Protein AF-A0A431I325-F1 (afdb_monomer)

Foldseek 3Di:
DDDDDEFEEEEEQCQQPVPCLVVLPADAQSYEYEYEYQDPNSNVNVVVSNVVPVPPPPRHDYVYYHYHNDDPVDDPDDPPPGPYYHYDCVVVVVVVVVVVVVVCVVVVPDPDPDD

Solvent-accessible surface area (backbone atoms only — not comparable to full-atom values): 6856 Å² total; per-residue (Å²): 134,85,83,80,76,74,42,33,38,39,29,44,47,19,14,83,58,30,55,55,67,76,69,58,51,72,38,54,60,65,21,35,37,33,38,24,18,73,46,66,72,26,43,53,50,31,51,51,55,40,65,72,48,77,80,45,90,93,65,58,52,50,64,40,80,43,83,41,82,40,53,86,91,64,60,97,62,65,87,84,72,50,78,42,79,44,72,68,64,43,87,49,41,65,59,58,50,57,59,45,51,58,54,37,65,74,66,71,60,80,75,84,79,78,129

pLDDT: mean 74.41, std 18.59, range [35.28, 95.06]

Nearest PDB structures (foldseek):
  3dh0-assembly1_A  TM=8.022E-01  e=5.315E-03  Aquifex aeolicus
  5x7f-assembly1_A-2  TM=6.964E-01  e=1.928E-02  Mycobacterium tuberculosis H37Rv
  3g5t-assembly1_A  TM=6.477E-01  e=2.660E-02  Saccharomyces cerevisiae
  7xqn-assembly1_B  TM=6.389E-01  e=1.097E-01  Escherichia coli
  3svt-assembly1_B  TM=5.677E-01  e=7.952E-02  Mycobacterium ulcerans Agy99

Radius of gyration: 16.76 Å; Cα contacts (8 Å, |Δi|>4): 171; chains: 1; bounding box: 48×35×40 Å

Sequence (115 aa):
MMVVSMKTILEIGGGLTPYFILYGIPLAPETDYICLDVFERNLDIAKREYEAVKNTPGVMYPRRVTWMLHDAIDVPLPDASVDEVVLSNTLSAPIHWNWNKDVYIASGLQTTIKS

Secondary structure (DSSP, 8-state):
-------EEEEETTTTS-HHHHS-----TT-EEEEEES-HHHHHHHHHHHHHHTT-TT----SEEEEEE--TTS--S-TT--SEEEESSTTTHHHHHHHHHHHHHHTT-------

Mean predicted aligned error: 10.32 Å

Structure (mmCIF, N/CA/C/O backbone):
data_AF-A0A431I325-F1
#
_entry.id   AF-A0A431I325-F1
#
loop_
_atom_site.group_PDB
_atom_site.id
_atom_site.type_symbol
_atom_site.label_atom_id
_atom_site.label_alt_id
_atom_site.label_comp_id
_atom_site.label_asym_id
_atom_site.label_entity_id
_atom_site.label_seq_id
_atom_site.pdbx_PDB_ins_code
_atom_site.Cartn_x
_atom_site.Cartn_y
_atom_site.Cartn_z
_atom_site.occupancy
_atom_site.B_iso_or_equiv
_atom_site.auth_seq_id
_atom_site.auth_comp_id
_atom_site.auth_asym_id
_atom_site.auth_atom_id
_atom_site.pdbx_PDB_model_num
ATOM 1 N N . MET A 1 1 ? -26.911 -6.191 18.281 1.00 42.50 1 MET A N 1
ATOM 2 C CA . MET A 1 1 ? -25.447 -6.215 18.071 1.00 42.50 1 MET A CA 1
ATOM 3 C C . MET A 1 1 ? -25.187 -5.761 16.648 1.00 42.50 1 MET A C 1
ATOM 5 O O . MET A 1 1 ? -25.786 -6.340 15.752 1.00 42.50 1 MET A O 1
ATOM 9 N N . MET A 1 2 ? -24.383 -4.717 16.435 1.00 47.06 2 MET A N 1
ATOM 10 C CA . MET A 1 2 ? -23.913 -4.374 15.088 1.00 47.06 2 MET A CA 1
ATOM 11 C C . MET A 1 2 ? -22.773 -5.331 14.742 1.00 47.06 2 MET A C 1
ATOM 13 O O . MET A 1 2 ? -21.812 -5.432 15.502 1.00 47.06 2 MET A O 1
ATOM 17 N N . VAL A 1 3 ? -22.915 -6.077 13.649 1.00 53.03 3 VAL A N 1
ATOM 18 C CA . VAL A 1 3 ? -21.824 -6.886 13.104 1.00 53.03 3 VAL A CA 1
ATOM 19 C C . VAL A 1 3 ? -20.881 -5.911 12.417 1.00 53.03 3 VAL A C 1
ATOM 21 O O . VAL A 1 3 ? -21.229 -5.327 11.395 1.00 53.03 3 VAL A O 1
ATOM 24 N N . VAL A 1 4 ? -19.725 -5.678 13.025 1.00 58.09 4 VAL A N 1
ATOM 25 C CA . VAL A 1 4 ? -18.676 -4.863 12.422 1.00 58.09 4 VAL A CA 1
ATOM 26 C C . VAL A 1 4 ? -17.957 -5.763 11.418 1.00 58.09 4 VAL A C 1
ATOM 28 O O . VAL A 1 4 ? -17.303 -6.728 11.814 1.00 58.09 4 VAL A O 1
ATOM 31 N N . SER A 1 5 ? -18.174 -5.530 10.122 1.00 66.44 5 SER A N 1
ATOM 32 C CA . SER A 1 5 ? -17.538 -6.326 9.070 1.00 66.44 5 SER A CA 1
ATOM 33 C C . SER A 1 5 ? -16.062 -5.968 8.999 1.00 66.44 5 SER A C 1
ATOM 35 O O . SER A 1 5 ? -15.725 -4.805 8.784 1.00 66.44 5 SER A O 1
ATOM 37 N N . MET A 1 6 ? -15.190 -6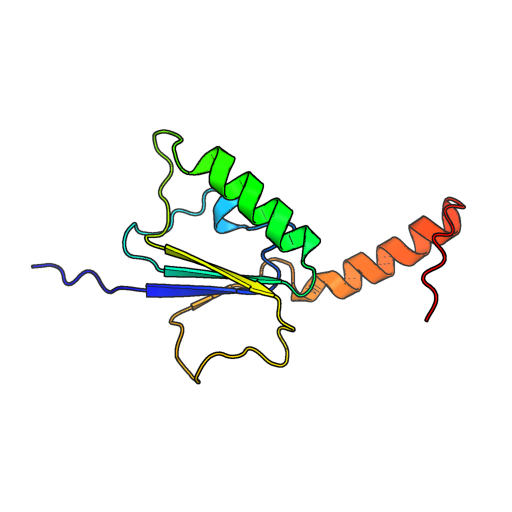.964 9.140 1.00 82.00 6 MET A N 1
ATOM 38 C CA . MET A 1 6 ? -13.785 -6.798 8.777 1.00 82.00 6 MET A CA 1
ATOM 39 C C . MET A 1 6 ? -13.714 -6.486 7.284 1.00 82.00 6 MET A C 1
ATOM 41 O O . MET A 1 6 ? -14.359 -7.171 6.491 1.00 82.00 6 MET A O 1
ATOM 45 N N . LYS A 1 7 ? -12.968 -5.439 6.930 1.00 89.00 7 LYS A N 1
ATOM 46 C CA . LYS A 1 7 ? -12.709 -5.047 5.544 1.00 89.00 7 LYS A CA 1
ATOM 47 C C . LYS A 1 7 ? -11.226 -5.166 5.242 1.00 89.00 7 LYS A C 1
ATOM 49 O O . LYS A 1 7 ? -10.407 -4.781 6.074 1.00 89.00 7 LYS A O 1
ATOM 54 N N . THR A 1 8 ? -10.894 -5.639 4.052 1.00 92.38 8 THR A N 1
ATOM 55 C CA . THR A 1 8 ? -9.537 -5.645 3.508 1.00 92.38 8 THR A CA 1
ATOM 56 C C . THR A 1 8 ? -9.459 -4.681 2.333 1.00 92.38 8 THR A C 1
ATOM 58 O O . THR A 1 8 ? -10.187 -4.830 1.353 1.00 92.38 8 THR A O 1
ATOM 61 N N . ILE A 1 9 ? -8.564 -3.702 2.426 1.00 91.56 9 ILE A N 1
ATOM 62 C CA . ILE A 1 9 ? -8.338 -2.681 1.401 1.00 91.56 9 ILE A CA 1
ATOM 63 C C . ILE A 1 9 ? -6.961 -2.895 0.777 1.00 91.56 9 ILE A C 1
ATOM 65 O O . ILE A 1 9 ? -5.965 -2.985 1.494 1.00 91.56 9 ILE A O 1
ATOM 69 N N . LEU A 1 10 ? -6.901 -2.923 -0.552 1.00 92.50 10 LEU A N 1
ATOM 70 C CA . LEU A 1 10 ? -5.662 -2.913 -1.327 1.00 92.50 10 LEU A CA 1
ATOM 71 C C . LEU A 1 10 ? -5.449 -1.537 -1.963 1.00 92.50 10 LEU A C 1
ATOM 73 O O . LEU A 1 10 ? -6.227 -1.126 -2.818 1.00 92.50 10 LEU A O 1
ATOM 77 N N . GLU A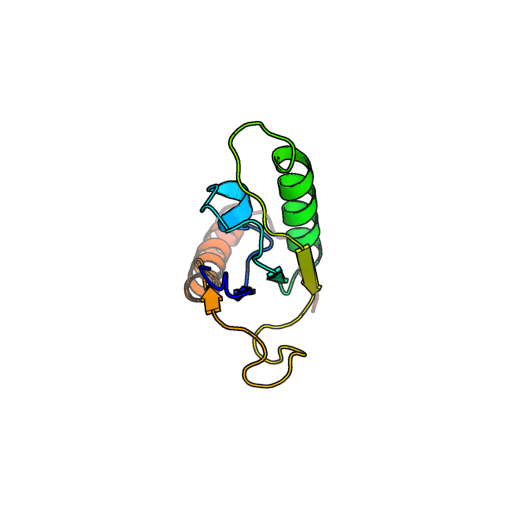 1 11 ? -4.374 -0.844 -1.602 1.00 91.00 11 GLU A N 1
ATOM 78 C CA . GLU A 1 11 ? -3.917 0.357 -2.303 1.00 91.00 11 GLU A CA 1
ATOM 79 C C . GLU A 1 11 ? -2.755 0.009 -3.236 1.00 91.00 11 GLU A C 1
ATOM 81 O O . GLU A 1 11 ? -1.703 -0.455 -2.796 1.00 91.00 11 GLU A O 1
ATOM 86 N N . ILE A 1 12 ? -2.942 0.260 -4.531 1.00 90.06 12 ILE A N 1
ATOM 87 C CA . ILE A 1 12 ? -1.929 0.033 -5.565 1.00 90.06 12 ILE A CA 1
ATOM 88 C C . ILE A 1 12 ? -1.204 1.347 -5.844 1.00 90.06 12 ILE A C 1
ATOM 90 O O . ILE A 1 12 ? -1.841 2.349 -6.164 1.00 90.06 12 ILE A O 1
ATOM 94 N N . GLY A 1 13 ? 0.128 1.335 -5.799 1.00 87.19 13 GLY A N 1
ATOM 95 C CA . GLY A 1 13 ? 0.958 2.535 -5.947 1.00 87.19 13 GLY A CA 1
ATOM 96 C C . GLY A 1 13 ? 1.008 3.388 -4.678 1.00 87.19 13 GLY A C 1
ATOM 97 O O . GLY A 1 13 ? 1.284 4.583 -4.746 1.00 87.19 13 GLY A O 1
ATOM 98 N N . GLY A 1 14 ? 0.721 2.787 -3.521 1.00 82.81 14 GLY A N 1
ATOM 99 C CA . GLY A 1 14 ? 0.661 3.495 -2.245 1.00 82.81 14 GLY A CA 1
ATOM 100 C C . GLY A 1 14 ? 2.029 3.848 -1.660 1.00 82.81 14 GLY A C 1
ATOM 101 O O . GLY A 1 14 ? 2.080 4.510 -0.636 1.00 82.81 14 GLY A O 1
ATOM 102 N N . GLY A 1 15 ? 3.156 3.428 -2.241 1.00 75.94 15 GLY A N 1
ATOM 103 C CA . GLY A 1 15 ? 4.450 3.593 -1.581 1.00 75.94 15 GLY A CA 1
ATOM 104 C C . GLY A 1 15 ? 4.933 5.053 -1.522 1.00 75.94 15 GLY A C 1
ATOM 105 O O . GLY A 1 15 ? 5.367 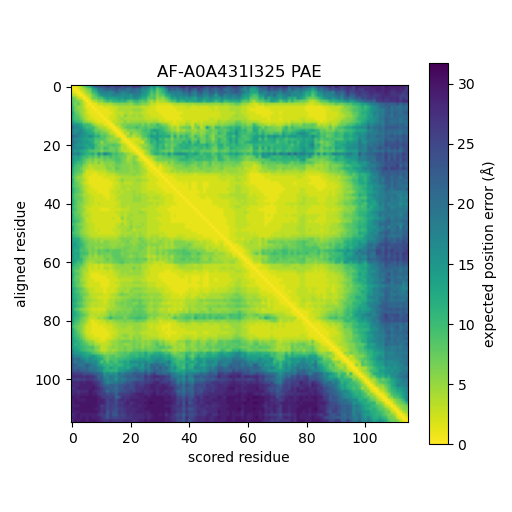5.526 -0.475 1.00 75.94 15 GLY A O 1
ATOM 106 N N . LEU A 1 16 ? 4.864 5.809 -2.624 1.00 69.50 16 LEU A N 1
ATOM 107 C CA . LEU A 1 16 ? 5.376 7.193 -2.633 1.00 69.50 16 LEU A CA 1
ATOM 108 C C . LEU A 1 16 ? 4.428 8.170 -1.919 1.00 69.50 16 LEU A C 1
ATOM 110 O O . LEU A 1 16 ? 4.863 9.159 -1.330 1.00 69.50 16 LEU A O 1
ATOM 114 N N . THR A 1 17 ? 3.132 7.885 -1.981 1.00 66.81 17 THR A N 1
ATOM 115 C CA . THR A 1 17 ? 2.069 8.687 -1.376 1.00 66.81 17 THR A CA 1
ATOM 116 C C . THR A 1 17 ? 1.011 7.756 -0.799 1.00 66.81 17 THR A C 1
ATOM 118 O O . THR A 1 17 ? -0.035 7.597 -1.427 1.00 66.81 17 THR A O 1
ATOM 121 N N . PRO A 1 18 ? 1.253 7.114 0.357 1.00 64.88 18 PRO A N 1
ATOM 122 C CA . PRO A 1 18 ? 0.253 6.231 0.945 1.00 64.88 18 PRO A CA 1
ATOM 123 C C . PRO A 1 18 ? -0.920 7.089 1.394 1.00 64.88 18 PRO A C 1
ATOM 125 O O . PRO A 1 18 ? -0.844 7.767 2.421 1.00 64.88 18 PRO A O 1
ATOM 128 N N . TYR A 1 19 ? -1.984 7.133 0.595 1.00 65.88 19 TYR A N 1
ATOM 129 C CA . TYR A 1 19 ? -2.982 8.194 0.706 1.00 65.88 19 TYR A CA 1
ATOM 130 C C . TYR A 1 19 ? -3.726 8.106 2.039 1.00 65.88 19 TYR A C 1
ATOM 132 O O . TYR A 1 19 ? -3.967 9.116 2.700 1.00 65.88 19 TYR A O 1
ATOM 140 N N . PHE A 1 20 ? -4.004 6.881 2.483 1.00 63.75 20 PHE A N 1
ATOM 141 C CA . PHE A 1 20 ? -4.627 6.616 3.778 1.00 63.75 20 PHE A CA 1
ATOM 142 C C . PHE A 1 20 ? -3.727 6.974 4.960 1.00 63.75 20 PHE A C 1
ATOM 144 O O . PHE A 1 20 ? -4.226 7.375 6.008 1.00 63.75 20 PHE A O 1
ATOM 151 N N . ILE A 1 21 ? -2.408 6.876 4.788 1.00 62.53 21 ILE A N 1
ATOM 152 C CA . ILE A 1 21 ? -1.433 7.145 5.846 1.00 62.53 21 ILE A CA 1
ATOM 153 C C . ILE A 1 21 ? -1.131 8.647 5.931 1.00 62.53 21 ILE A C 1
ATOM 155 O O . ILE A 1 21 ? -1.129 9.205 7.024 1.00 62.53 21 ILE A O 1
ATOM 159 N N . LEU A 1 22 ? -0.911 9.313 4.791 1.00 59.25 22 LEU A N 1
ATOM 160 C CA . LEU A 1 22 ? -0.515 10.725 4.730 1.00 59.25 22 LEU A CA 1
ATOM 161 C C . LEU A 1 22 ? -1.689 11.694 4.857 1.00 59.25 22 LEU A C 1
ATOM 163 O O . LEU A 1 22 ? -1.552 12.730 5.504 1.00 59.25 22 LEU A O 1
ATOM 167 N N . TYR A 1 23 ? -2.835 11.383 4.248 1.00 63.88 23 TYR A N 1
ATOM 168 C CA . TYR A 1 23 ? -4.004 12.270 4.280 1.00 63.88 23 TYR A CA 1
ATOM 169 C C . TYR A 1 23 ? -4.992 11.909 5.387 1.00 63.88 23 TYR A C 1
ATOM 171 O O . TYR A 1 23 ? -6.046 12.535 5.486 1.00 63.88 23 TYR A O 1
ATOM 179 N N . GLY A 1 24 ? -4.657 10.915 6.219 1.00 57.22 24 GLY A N 1
ATOM 180 C CA . GLY A 1 24 ? -5.475 10.511 7.356 1.00 57.22 24 GLY A CA 1
ATOM 181 C C . GLY A 1 24 ? -6.895 10.143 6.944 1.00 57.22 24 GLY A C 1
ATOM 182 O O . GLY A 1 24 ? -7.831 10.456 7.680 1.00 57.22 24 GLY A O 1
ATOM 183 N N . ILE A 1 25 ? -7.067 9.529 5.762 1.00 66.50 25 ILE A N 1
ATOM 184 C CA . ILE A 1 25 ? -8.369 8.982 5.377 1.00 66.50 25 ILE A CA 1
ATOM 185 C C . ILE A 1 25 ? -8.699 7.935 6.441 1.00 66.50 25 ILE A C 1
ATOM 187 O O . ILE A 1 25 ? -7.975 6.941 6.543 1.00 66.50 25 ILE A O 1
ATOM 191 N N . PRO A 1 26 ? -9.732 8.160 7.270 1.00 66.56 26 PRO A N 1
ATOM 192 C CA . PRO A 1 26 ? -9.906 7.361 8.463 1.00 66.56 26 PRO A CA 1
ATOM 193 C C . PRO A 1 26 ? -10.263 5.935 8.060 1.00 66.56 26 PRO A C 1
ATOM 195 O O . PRO A 1 26 ? -11.329 5.693 7.493 1.00 66.56 26 PRO A O 1
ATOM 198 N N . LEU A 1 27 ? -9.371 4.995 8.355 1.00 75.06 27 LEU A N 1
ATOM 199 C CA . LEU A 1 27 ? -9.678 3.577 8.258 1.00 75.06 27 LEU A CA 1
ATOM 200 C C . LEU A 1 27 ? -10.304 3.126 9.568 1.00 75.06 27 LEU A C 1
ATOM 202 O O . LEU A 1 27 ? -9.885 3.543 10.651 1.00 75.06 27 LEU A O 1
ATOM 206 N N . ALA A 1 28 ? -11.323 2.279 9.468 1.00 80.38 28 ALA A N 1
ATOM 207 C CA . ALA A 1 28 ? -11.921 1.705 10.657 1.00 80.38 28 ALA A CA 1
ATOM 208 C C . ALA A 1 28 ? -10.877 0.813 11.368 1.00 80.38 28 ALA A C 1
ATOM 210 O O . ALA A 1 28 ? -10.123 0.126 10.668 1.00 80.38 28 ALA A O 1
ATOM 211 N N . PRO A 1 29 ? -10.806 0.791 12.712 1.00 81.56 29 PRO A N 1
ATOM 212 C CA . PRO A 1 29 ? -9.804 0.021 13.461 1.00 81.56 29 PRO A CA 1
ATOM 213 C C . PRO A 1 29 ? -9.776 -1.485 13.168 1.00 81.56 29 PRO A C 1
ATOM 215 O O . PRO A 1 29 ? -8.805 -2.161 13.485 1.00 81.56 29 PRO A O 1
ATOM 218 N N .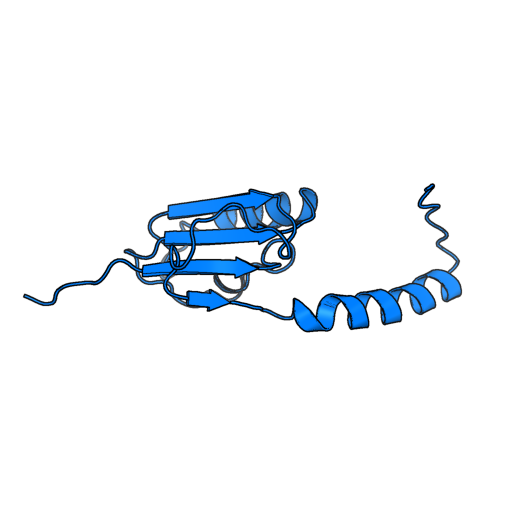 GLU A 1 30 ? -10.845 -2.024 12.592 1.00 86.38 30 GLU A N 1
ATOM 219 C CA . GLU A 1 30 ? -11.003 -3.406 12.142 1.00 86.38 30 GLU A CA 1
ATOM 220 C C . GLU A 1 30 ? -10.490 -3.670 10.715 1.00 86.38 30 GLU A C 1
ATOM 222 O O . GLU A 1 30 ? -10.471 -4.821 10.279 1.00 86.38 30 GLU A O 1
ATOM 227 N N . THR A 1 31 ? -10.088 -2.624 9.992 1.00 88.94 31 THR A N 1
ATOM 228 C CA . THR A 1 31 ? -9.661 -2.700 8.591 1.00 88.94 31 THR A CA 1
ATOM 229 C C . THR A 1 31 ? -8.264 -3.296 8.485 1.00 88.94 31 THR A C 1
ATOM 231 O O . THR A 1 31 ? -7.343 -2.861 9.176 1.00 88.94 31 THR A O 1
ATOM 234 N N . ASP A 1 32 ? -8.085 -4.243 7.573 1.00 91.56 32 ASP A N 1
ATOM 235 C CA . ASP A 1 32 ? -6.777 -4.672 7.100 1.00 91.56 32 ASP A CA 1
ATOM 236 C C . ASP A 1 32 ? -6.409 -3.883 5.846 1.00 91.56 32 ASP A C 1
ATOM 238 O O . ASP A 1 32 ? -7.199 -3.760 4.914 1.00 91.56 32 ASP A O 1
ATOM 242 N N . TYR A 1 33 ? -5.197 -3.347 5.815 1.00 91.00 33 TYR A N 1
ATOM 243 C CA . TYR A 1 33 ? -4.718 -2.518 4.719 1.00 91.00 33 TYR A CA 1
ATOM 244 C C . TYR A 1 33 ? -3.483 -3.156 4.076 1.00 91.00 33 TYR A C 1
ATOM 246 O O . TYR A 1 33 ? -2.559 -3.595 4.764 1.00 91.00 33 TYR A O 1
ATOM 254 N N . ILE A 1 34 ? -3.472 -3.227 2.749 1.00 92.56 34 ILE A N 1
ATOM 255 C CA . ILE A 1 34 ? -2.366 -3.731 1.938 1.00 92.56 34 ILE A CA 1
ATOM 256 C C . ILE A 1 34 ? -1.865 -2.571 1.081 1.00 92.56 34 ILE A C 1
ATOM 258 O O . ILE A 1 34 ? -2.596 -2.060 0.239 1.00 92.56 34 ILE A O 1
ATOM 262 N N . CYS A 1 35 ? -0.615 -2.170 1.287 1.00 92.62 35 CYS A N 1
ATOM 263 C CA . CYS A 1 35 ? 0.075 -1.184 0.468 1.00 92.62 35 CYS A CA 1
ATOM 264 C C . CYS A 1 35 ? 0.963 -1.917 -0.537 1.00 92.62 35 CYS A C 1
ATOM 266 O O . CYS A 1 35 ? 1.930 -2.577 -0.141 1.00 92.62 35 CYS A O 1
ATOM 268 N N . LEU A 1 36 ? 0.624 -1.813 -1.818 1.00 93.00 36 LEU A N 1
ATOM 269 C CA . LEU A 1 36 ? 1.376 -2.398 -2.919 1.00 93.00 36 LEU A CA 1
ATOM 270 C C . LEU A 1 36 ? 2.131 -1.311 -3.679 1.00 93.00 36 LEU A C 1
ATOM 272 O O . LEU A 1 36 ? 1.560 -0.284 -4.049 1.00 93.00 36 LEU A O 1
ATOM 276 N N . ASP A 1 37 ? 3.406 -1.553 -3.957 1.00 92.31 37 ASP A N 1
ATOM 277 C CA . ASP A 1 37 ? 4.214 -0.727 -4.853 1.00 92.31 37 ASP A CA 1
ATOM 278 C C . ASP A 1 37 ? 5.244 -1.610 -5.568 1.00 92.31 37 ASP A C 1
ATOM 280 O O . ASP A 1 37 ? 5.661 -2.643 -5.044 1.00 92.31 37 ASP A O 1
ATOM 284 N N . VAL A 1 38 ? 5.665 -1.199 -6.762 1.00 90.81 38 VAL A N 1
ATOM 285 C CA . VAL A 1 38 ? 6.678 -1.912 -7.554 1.00 90.81 38 VAL A CA 1
ATOM 286 C C . VAL A 1 38 ? 8.103 -1.511 -7.150 1.00 90.81 38 VAL A C 1
ATOM 288 O O . VAL A 1 38 ? 9.064 -2.213 -7.459 1.00 90.81 38 VAL A O 1
ATOM 291 N N . PHE A 1 39 ? 8.260 -0.394 -6.430 1.00 88.69 39 PHE A N 1
ATOM 292 C CA . PHE A 1 39 ? 9.553 0.104 -5.976 1.00 88.69 39 PHE A CA 1
ATOM 293 C C . PHE A 1 39 ? 9.716 -0.046 -4.461 1.00 88.69 39 PHE A C 1
ATOM 295 O O . PHE A 1 39 ? 9.014 0.584 -3.672 1.00 88.69 39 PHE A O 1
ATOM 302 N N . GLU A 1 40 ? 10.732 -0.799 -4.040 1.00 92.06 40 GLU A N 1
ATOM 303 C CA . GLU A 1 40 ? 11.049 -1.020 -2.620 1.00 92.06 40 GLU A CA 1
ATOM 304 C C . GLU A 1 40 ? 11.254 0.294 -1.851 1.00 92.06 40 GLU A C 1
ATOM 306 O O . GLU A 1 40 ? 10.682 0.491 -0.780 1.00 92.06 40 GLU A O 1
ATOM 311 N N . ARG A 1 41 ? 11.978 1.249 -2.452 1.00 88.62 41 ARG A N 1
ATOM 312 C CA . ARG A 1 41 ? 12.204 2.582 -1.871 1.00 88.62 41 ARG A CA 1
ATOM 313 C C . ARG A 1 41 ? 10.898 3.290 -1.499 1.00 88.62 41 ARG A C 1
ATOM 315 O O . ARG A 1 41 ? 10.861 4.005 -0.501 1.00 88.62 41 ARG A O 1
ATOM 322 N N . ASN A 1 42 ? 9.853 3.132 -2.308 1.00 88.06 42 ASN A N 1
ATOM 323 C CA . ASN A 1 42 ? 8.562 3.754 -2.048 1.00 88.06 42 ASN A CA 1
ATOM 324 C C . ASN A 1 42 ? 7.906 3.100 -0.826 1.00 88.06 42 ASN A C 1
ATOM 326 O O . ASN A 1 42 ? 7.481 3.797 0.088 1.00 88.06 42 ASN A O 1
ATOM 330 N N . LEU A 1 43 ? 7.915 1.767 -0.740 1.00 90.62 43 LEU A N 1
ATOM 331 C CA . LEU A 1 43 ? 7.407 1.059 0.439 1.00 90.62 43 LEU A CA 1
ATOM 332 C C . LEU A 1 43 ? 8.147 1.454 1.720 1.00 90.62 43 LEU A C 1
ATOM 334 O O . LEU A 1 43 ? 7.525 1.572 2.771 1.00 90.62 43 LEU A O 1
ATOM 338 N N . ASP A 1 44 ? 9.456 1.686 1.655 1.00 90.38 44 ASP A N 1
ATOM 339 C CA . ASP A 1 44 ? 10.229 2.120 2.821 1.00 90.38 44 ASP A CA 1
ATOM 340 C C . ASP A 1 44 ? 9.866 3.533 3.285 1.00 90.38 44 ASP A C 1
ATOM 342 O O . ASP A 1 44 ? 9.795 3.787 4.491 1.00 90.38 44 ASP A O 1
ATOM 346 N N . ILE A 1 45 ? 9.574 4.441 2.347 1.00 86.00 45 ILE A N 1
ATOM 347 C CA . ILE A 1 45 ? 9.012 5.756 2.670 1.00 86.00 45 ILE A CA 1
ATOM 348 C C . ILE A 1 45 ? 7.658 5.565 3.357 1.00 86.00 45 ILE A C 1
ATOM 350 O O . ILE A 1 45 ? 7.485 6.051 4.472 1.00 86.00 45 ILE A O 1
ATOM 354 N N . ALA A 1 46 ? 6.740 4.798 2.764 1.00 87.69 46 ALA A N 1
ATOM 355 C CA . ALA A 1 46 ? 5.416 4.582 3.340 1.00 87.69 46 ALA A CA 1
ATOM 356 C C . ALA A 1 46 ? 5.455 3.958 4.743 1.00 87.69 46 ALA A C 1
ATOM 358 O O . ALA A 1 46 ? 4.734 4.415 5.631 1.00 87.69 46 ALA A O 1
ATOM 359 N N . LYS A 1 47 ? 6.336 2.976 4.979 1.00 90.31 47 LYS A N 1
ATOM 360 C CA . LYS A 1 47 ? 6.583 2.397 6.311 1.00 90.31 47 LYS A CA 1
ATOM 361 C C . LYS A 1 47 ? 7.018 3.462 7.309 1.00 90.31 47 LYS A C 1
ATOM 363 O O . LYS A 1 47 ? 6.482 3.520 8.411 1.00 90.31 47 LYS A O 1
ATOM 368 N N . ARG A 1 48 ? 7.988 4.304 6.940 1.00 88.62 48 ARG A N 1
ATOM 369 C CA . ARG A 1 48 ? 8.499 5.359 7.822 1.00 88.62 48 ARG A CA 1
ATOM 370 C C . ARG A 1 48 ? 7.413 6.374 8.167 1.00 88.62 48 ARG A C 1
ATOM 372 O O . ARG A 1 48 ? 7.276 6.726 9.335 1.00 88.62 48 ARG A O 1
ATOM 379 N N . GLU A 1 49 ? 6.652 6.825 7.172 1.00 85.56 49 GLU A N 1
ATOM 380 C CA . GLU A 1 49 ? 5.549 7.765 7.388 1.00 85.56 49 GLU A CA 1
ATOM 381 C C . GLU A 1 49 ? 4.467 7.134 8.277 1.00 85.56 49 GLU A C 1
ATOM 383 O O . GLU A 1 49 ? 4.038 7.754 9.245 1.00 85.56 49 GLU A O 1
ATOM 388 N N . TYR A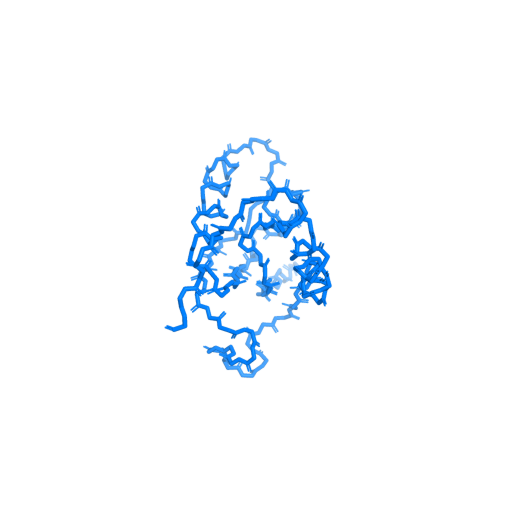 1 50 ? 4.107 5.867 8.035 1.00 86.44 50 TYR A N 1
ATOM 389 C CA . TYR A 1 50 ? 3.174 5.114 8.879 1.00 86.44 50 TYR A CA 1
ATOM 390 C C . TYR A 1 50 ? 3.629 5.050 10.338 1.00 86.44 50 TYR A C 1
ATOM 392 O O . TYR A 1 50 ? 2.857 5.364 11.241 1.00 86.44 50 TYR A O 1
ATOM 400 N N . GLU A 1 51 ? 4.888 4.691 10.581 1.00 86.44 51 GLU A N 1
ATOM 401 C CA . GLU A 1 51 ? 5.458 4.625 11.929 1.00 86.44 51 GLU A CA 1
ATOM 402 C C . GLU A 1 51 ? 5.478 5.989 12.630 1.00 86.44 51 GLU A C 1
ATOM 404 O O . GLU A 1 51 ? 5.236 6.058 13.837 1.00 86.44 51 GLU A O 1
ATOM 409 N N . ALA A 1 52 ? 5.728 7.070 11.885 1.00 84.69 52 ALA A N 1
ATOM 410 C CA . ALA A 1 52 ? 5.716 8.426 12.422 1.00 84.69 52 ALA A CA 1
ATOM 411 C C . ALA A 1 52 ? 4.313 8.853 12.870 1.00 84.69 52 ALA A C 1
ATOM 413 O O . ALA A 1 52 ? 4.175 9.544 13.881 1.00 84.69 52 ALA A O 1
ATOM 414 N N . VAL A 1 53 ? 3.273 8.429 12.145 1.00 79.94 53 VAL A N 1
ATOM 415 C CA . VAL A 1 53 ? 1.908 8.850 12.448 1.00 79.94 53 VAL A CA 1
ATOM 416 C C . VAL A 1 53 ? 1.205 7.915 13.434 1.00 79.94 53 VAL A C 1
ATOM 418 O O . VAL A 1 53 ? 0.521 8.449 14.298 1.00 79.94 53 VAL A O 1
ATOM 421 N N . LYS A 1 54 ? 1.412 6.582 13.406 1.00 79.62 54 LYS A N 1
ATOM 422 C CA . LYS A 1 54 ? 0.567 5.535 14.053 1.00 79.62 54 LYS A CA 1
ATOM 423 C C . LYS A 1 54 ? 0.199 5.696 15.537 1.00 79.62 54 LYS A C 1
ATOM 425 O O . LYS A 1 54 ? -0.693 5.012 16.026 1.00 79.62 54 LYS A O 1
ATOM 430 N N . ASN A 1 55 ? 0.887 6.572 16.262 1.00 77.75 55 ASN A N 1
ATOM 431 C CA . ASN A 1 55 ? 0.656 6.849 17.681 1.00 77.75 55 ASN A CA 1
ATOM 432 C C . ASN A 1 55 ? 0.141 8.276 17.943 1.00 77.75 55 ASN A C 1
ATOM 434 O O . ASN A 1 55 ? 0.083 8.715 19.092 1.00 77.75 55 ASN A O 1
ATOM 438 N N . THR A 1 56 ? -0.200 9.022 16.893 1.00 78.69 56 THR A N 1
ATOM 439 C CA . THR A 1 56 ? -0.667 10.403 16.990 1.00 78.69 56 THR A CA 1
ATOM 440 C C . THR A 1 56 ? -2.105 10.413 17.515 1.00 78.69 56 THR A C 1
ATOM 442 O O . THR A 1 56 ? -2.979 9.783 16.910 1.00 78.69 56 THR A O 1
ATOM 445 N N . PRO A 1 57 ? -2.393 11.120 18.625 1.00 79.56 57 PRO A N 1
ATOM 446 C CA . PRO A 1 57 ? -3.743 11.192 19.171 1.00 79.56 57 PRO A CA 1
ATOM 447 C C . PRO A 1 57 ? -4.755 11.705 18.141 1.00 79.56 57 PRO A C 1
ATOM 449 O O . PRO A 1 57 ? -4.533 12.728 17.499 1.00 79.56 57 PRO A O 1
ATOM 452 N N . GLY A 1 58 ? -5.888 11.010 18.017 1.00 75.62 58 GLY A N 1
ATOM 453 C CA . GLY A 1 58 ? -6.982 11.403 17.123 1.00 75.62 58 GLY A CA 1
ATOM 454 C C . GLY A 1 58 ? -6.866 10.891 15.686 1.00 75.62 58 GLY A C 1
ATOM 455 O O . GLY A 1 58 ? -7.786 11.127 14.906 1.00 75.62 58 GLY A O 1
ATOM 456 N N . VAL A 1 59 ? -5.802 10.163 15.338 1.00 73.19 59 VAL A N 1
ATOM 457 C CA . VAL A 1 59 ? -5.696 9.501 14.033 1.00 73.19 59 VAL A CA 1
ATOM 458 C C . VAL A 1 59 ? -6.119 8.035 14.156 1.00 73.19 59 VAL A C 1
ATOM 460 O O . VAL A 1 59 ? -5.697 7.331 15.073 1.00 73.19 59 VAL A O 1
ATOM 463 N N . MET A 1 60 ? -6.993 7.585 13.251 1.00 74.75 60 MET A N 1
ATOM 464 C CA . MET A 1 60 ? -7.439 6.190 13.191 1.00 74.75 60 MET A CA 1
ATOM 465 C C . MET A 1 60 ? -6.531 5.383 12.265 1.00 74.75 60 MET A C 1
ATOM 467 O O . MET A 1 60 ? -6.229 5.819 11.155 1.00 74.75 60 MET A O 1
ATOM 471 N N . TYR A 1 61 ? -6.121 4.203 12.729 1.00 78.56 61 TYR A N 1
ATOM 472 C CA . TYR A 1 61 ? -5.213 3.309 12.015 1.00 78.56 61 TYR A CA 1
ATOM 473 C C . TYR A 1 61 ? -5.882 1.978 11.695 1.00 78.56 61 TYR A C 1
ATOM 475 O O . TYR A 1 61 ? -6.713 1.513 12.479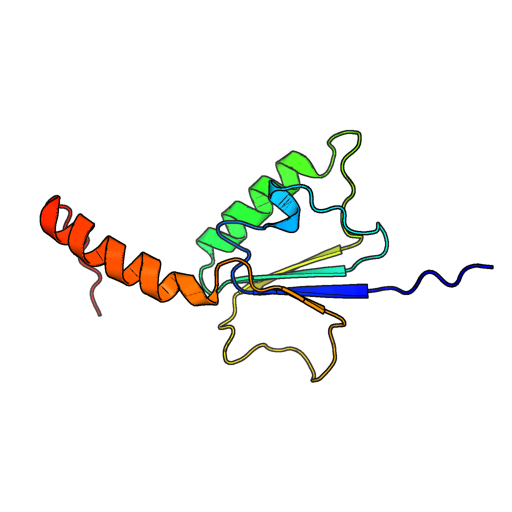 1.00 78.56 61 TYR A O 1
ATOM 483 N N . PRO A 1 62 ? -5.502 1.344 10.572 1.00 85.38 62 PRO A N 1
ATOM 484 C CA . PRO A 1 62 ? -5.935 -0.010 10.282 1.00 85.38 62 PRO A CA 1
ATOM 485 C C . PRO A 1 62 ? -5.409 -0.974 11.351 1.00 85.38 62 PRO A C 1
ATOM 487 O O . PRO A 1 62 ? -4.333 -0.784 11.922 1.00 85.38 62 PRO A O 1
ATOM 490 N N . ARG A 1 63 ? -6.145 -2.062 11.565 1.00 86.12 63 ARG A N 1
ATOM 491 C CA . ARG A 1 63 ? -5.770 -3.169 12.451 1.00 86.12 63 ARG A CA 1
ATOM 492 C C . ARG A 1 63 ? -4.396 -3.733 12.111 1.00 86.12 63 ARG A C 1
ATOM 494 O O . ARG A 1 63 ? -3.630 -4.132 12.988 1.00 86.12 63 ARG A O 1
ATOM 501 N N . ARG A 1 64 ? -4.130 -3.839 10.810 1.00 89.62 64 ARG A N 1
ATOM 502 C CA . ARG A 1 64 ? -2.943 -4.463 10.238 1.00 89.62 64 ARG A CA 1
ATOM 503 C C . ARG A 1 64 ? -2.591 -3.786 8.927 1.00 89.62 64 ARG A C 1
ATOM 505 O O . ARG A 1 64 ? -3.468 -3.522 8.110 1.00 89.62 64 ARG A O 1
ATOM 512 N N . VAL A 1 65 ? -1.292 -3.594 8.719 1.00 90.69 65 VAL A N 1
ATOM 513 C CA . VAL A 1 65 ? -0.728 -3.137 7.450 1.00 90.69 65 VAL A CA 1
ATOM 514 C C . VAL A 1 65 ? 0.169 -4.219 6.870 1.00 90.69 65 VAL A C 1
ATOM 516 O O . VAL A 1 65 ? 1.029 -4.755 7.569 1.00 90.69 65 VAL A O 1
ATOM 519 N N . THR A 1 66 ? -0.029 -4.523 5.593 1.00 93.81 66 THR A N 1
ATOM 520 C CA . THR A 1 66 ? 0.832 -5.406 4.804 1.00 93.81 66 THR A CA 1
ATOM 521 C C . THR A 1 66 ? 1.529 -4.583 3.732 1.00 93.81 66 THR A C 1
ATOM 523 O O . THR A 1 66 ? 0.874 -3.862 2.988 1.00 93.81 66 THR A O 1
ATOM 526 N N . TRP A 1 67 ? 2.851 -4.700 3.642 1.00 93.94 67 TRP A N 1
ATOM 527 C CA . TRP A 1 67 ? 3.662 -4.041 2.618 1.00 93.94 67 TRP A CA 1
ATOM 528 C C . TRP A 1 67 ? 4.013 -5.061 1.543 1.00 93.94 67 TRP A C 1
ATOM 530 O O . TRP A 1 67 ? 4.626 -6.082 1.853 1.00 93.94 67 TRP A O 1
ATOM 540 N N . MET A 1 68 ? 3.617 -4.802 0.303 1.00 95.06 68 MET A N 1
ATOM 541 C CA . MET A 1 68 ? 3.725 -5.756 -0.794 1.00 95.06 68 MET A CA 1
ATOM 542 C C . MET A 1 68 ? 4.559 -5.164 -1.931 1.00 95.06 68 MET A C 1
ATOM 544 O O . MET A 1 68 ? 4.141 -4.213 -2.584 1.00 95.06 68 MET A O 1
ATOM 548 N N . LEU A 1 69 ? 5.742 -5.738 -2.163 1.00 94.62 69 LEU A N 1
ATOM 549 C CA . LEU A 1 69 ? 6.584 -5.411 -3.314 1.00 94.62 69 LEU A CA 1
ATOM 550 C C . LEU A 1 69 ? 6.163 -6.288 -4.491 1.00 94.62 69 LEU A C 1
ATOM 552 O O . LEU A 1 69 ? 6.541 -7.457 -4.549 1.00 94.62 69 LEU A O 1
ATOM 556 N N . HIS A 1 70 ? 5.343 -5.745 -5.386 1.00 94.62 70 HIS A N 1
ATOM 557 C CA . HIS A 1 70 ? 4.865 -6.479 -6.553 1.00 94.62 70 HIS A CA 1
ATOM 558 C C . HIS A 1 70 ? 4.441 -5.545 -7.686 1.00 94.62 70 HIS A C 1
ATOM 560 O O . HIS A 1 70 ? 4.085 -4.390 -7.453 1.00 94.62 70 HIS A O 1
ATOM 566 N N . ASP A 1 71 ? 4.443 -6.063 -8.914 1.00 89.00 71 ASP A N 1
ATOM 567 C CA . ASP A 1 71 ? 3.775 -5.404 -10.034 1.00 89.00 71 ASP A CA 1
ATOM 568 C C . ASP A 1 71 ? 2.252 -5.548 -9.880 1.00 89.00 71 ASP A C 1
ATOM 570 O O . ASP A 1 71 ? 1.745 -6.629 -9.574 1.00 89.00 71 ASP A O 1
ATOM 574 N N . ALA A 1 72 ? 1.526 -4.453 -10.104 1.00 87.62 72 ALA A N 1
ATOM 575 C CA . ALA A 1 72 ? 0.069 -4.403 -10.057 1.00 87.62 72 ALA A CA 1
ATOM 576 C C . ALA A 1 72 ? -0.607 -5.254 -11.147 1.00 87.62 72 ALA A C 1
ATOM 578 O O . ALA A 1 72 ? -1.792 -5.557 -11.034 1.00 87.62 72 ALA A O 1
ATOM 579 N N . ILE A 1 73 ? 0.125 -5.613 -12.207 1.00 87.06 73 ILE A N 1
ATOM 580 C CA . ILE A 1 73 ? -0.351 -6.486 -13.287 1.00 87.06 73 ILE A CA 1
ATOM 581 C C . ILE A 1 73 ? -0.454 -7.948 -12.820 1.00 87.06 73 ILE A C 1
ATOM 583 O O . ILE A 1 73 ? -1.259 -8.699 -13.365 1.00 87.06 73 ILE A O 1
ATOM 587 N N . ASP A 1 74 ? 0.322 -8.344 -11.808 1.00 87.75 74 ASP A N 1
ATOM 588 C CA . ASP A 1 74 ? 0.416 -9.724 -11.321 1.00 87.75 74 ASP A CA 1
ATOM 589 C C . ASP A 1 74 ? 0.324 -9.767 -9.790 1.00 87.75 74 ASP A C 1
ATOM 591 O O . ASP A 1 74 ? 1.269 -10.129 -9.109 1.00 87.75 74 ASP A O 1
ATOM 595 N N . VAL A 1 75 ? -0.779 -9.308 -9.197 1.00 90.62 75 VAL A N 1
ATOM 596 C CA . VAL A 1 75 ? -0.893 -9.258 -7.728 1.00 90.62 75 VAL A CA 1
ATOM 597 C C . VAL A 1 75 ? -1.000 -10.683 -7.152 1.00 90.62 75 VAL A C 1
ATOM 599 O O . VAL A 1 75 ? -1.926 -11.404 -7.522 1.00 90.62 75 VAL A O 1
ATOM 602 N N . PRO A 1 76 ? -0.145 -11.096 -6.189 1.00 91.94 76 PRO A N 1
ATOM 603 C CA . PRO A 1 76 ? -0.110 -12.459 -5.648 1.00 91.94 76 PRO A CA 1
ATOM 604 C C . PRO A 1 76 ? -1.191 -12.673 -4.574 1.00 91.94 76 PRO A C 1
ATOM 606 O O . PRO A 1 76 ? -0.922 -13.155 -3.470 1.00 91.94 76 PRO A O 1
ATOM 609 N N . LEU A 1 77 ? -2.420 -12.262 -4.874 1.00 91.12 77 LEU A N 1
ATOM 610 C CA . LEU A 1 77 ? -3.585 -12.392 -4.012 1.00 91.12 77 LEU A CA 1
ATOM 611 C C . LEU A 1 77 ? -4.633 -13.277 -4.697 1.00 91.12 77 LEU A C 1
ATOM 613 O O . LEU A 1 77 ? -4.787 -13.196 -5.914 1.00 91.12 77 LEU A O 1
ATOM 617 N N . PRO A 1 78 ? -5.363 -14.122 -3.948 1.00 90.56 78 PRO A N 1
ATOM 618 C CA . PRO A 1 78 ? -6.484 -14.859 -4.513 1.00 90.56 78 PRO A CA 1
ATOM 619 C C . PRO A 1 78 ? -7.560 -13.914 -5.062 1.00 90.56 78 PRO A C 1
ATOM 621 O O . PRO A 1 78 ? -7.791 -12.833 -4.516 1.00 90.56 78 PRO A O 1
ATOM 624 N N . ASP A 1 79 ? -8.281 -14.359 -6.088 1.00 84.31 79 ASP A N 1
ATOM 625 C CA . ASP A 1 79 ? -9.434 -13.624 -6.604 1.00 84.31 79 ASP A CA 1
ATOM 626 C C . ASP A 1 79 ? -10.435 -13.307 -5.484 1.00 84.31 79 ASP A C 1
ATOM 628 O O . ASP A 1 79 ? -10.742 -14.152 -4.638 1.00 84.31 79 ASP A O 1
ATOM 632 N N . ALA A 1 80 ? -10.952 -12.074 -5.493 1.00 83.00 80 ALA A N 1
ATOM 633 C CA . ALA A 1 80 ? -11.903 -11.564 -4.503 1.00 83.00 80 ALA A CA 1
ATOM 634 C C . ALA A 1 80 ? -11.425 -11.658 -3.034 1.00 83.00 80 ALA A C 1
ATOM 636 O O . ALA A 1 80 ? -12.246 -11.711 -2.120 1.00 83.00 80 ALA A O 1
ATOM 637 N N . SER A 1 81 ? -10.109 -11.652 -2.779 1.00 91.25 81 SER A N 1
ATOM 638 C CA . SER A 1 81 ? -9.565 -11.652 -1.412 1.00 91.25 81 SER A CA 1
ATOM 639 C C . SER A 1 81 ? -9.553 -10.277 -0.732 1.00 91.25 81 SER A C 1
ATOM 641 O O . SER A 1 81 ? -9.093 -10.168 0.405 1.00 91.25 81 SER A O 1
ATOM 643 N N . VAL A 1 82 ? -9.972 -9.221 -1.432 1.00 92.69 82 VAL A N 1
ATOM 644 C CA . VAL A 1 82 ? -10.037 -7.846 -0.924 1.00 92.69 82 VAL A CA 1
ATOM 645 C C . VAL A 1 82 ? -11.413 -7.260 -1.216 1.00 92.69 82 VAL A C 1
ATOM 647 O O . VAL A 1 82 ? -11.997 -7.541 -2.262 1.00 92.69 82 VAL A O 1
ATOM 650 N N . ASP A 1 83 ? -11.930 -6.456 -0.293 1.00 92.19 83 ASP A N 1
ATOM 651 C CA . ASP A 1 83 ? -13.253 -5.838 -0.413 1.00 92.19 83 ASP A CA 1
ATOM 652 C C . ASP A 1 83 ? -13.205 -4.578 -1.283 1.00 92.19 83 ASP A C 1
ATOM 654 O O . ASP A 1 83 ? -14.154 -4.268 -2.002 1.00 92.19 83 ASP A O 1
ATOM 658 N N . GLU A 1 84 ? -12.093 -3.840 -1.211 1.00 91.38 84 GLU A N 1
ATOM 659 C CA . GLU A 1 84 ? -11.912 -2.566 -1.901 1.00 91.38 84 GLU A CA 1
ATOM 660 C C . GLU A 1 84 ? -10.501 -2.451 -2.493 1.00 91.38 84 GLU A C 1
ATOM 662 O O . GLU A 1 84 ? -9.508 -2.865 -1.887 1.00 91.38 84 GLU A O 1
ATOM 667 N N . VAL A 1 85 ? -10.422 -1.845 -3.681 1.00 89.50 85 VAL A N 1
ATOM 668 C CA . VAL A 1 85 ? -9.166 -1.504 -4.357 1.00 89.50 85 VAL A CA 1
ATOM 669 C C . VAL A 1 85 ? -9.105 0.003 -4.543 1.00 89.50 85 VAL A C 1
ATOM 671 O O . VAL A 1 85 ? -10.048 0.616 -5.044 1.00 89.50 85 VAL A O 1
ATOM 674 N N . VAL A 1 86 ? -7.978 0.595 -4.166 1.00 87.50 86 VAL A N 1
ATOM 675 C CA . VAL A 1 86 ? -7.746 2.033 -4.241 1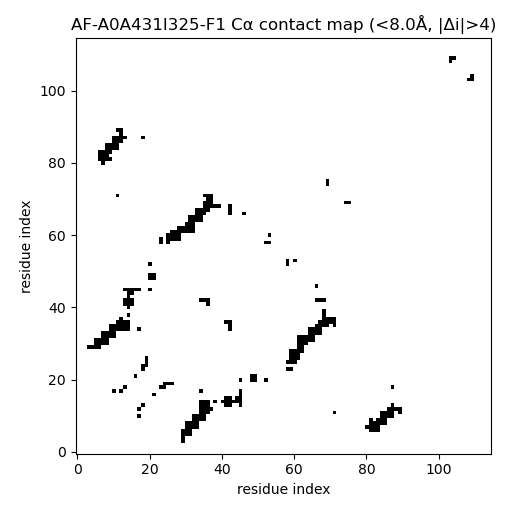.00 87.50 86 VAL A CA 1
ATOM 676 C C . VAL A 1 86 ? -6.590 2.316 -5.186 1.00 87.50 86 VAL A C 1
ATOM 678 O O . VAL A 1 86 ? -5.503 1.750 -5.061 1.00 87.50 86 VAL A O 1
ATOM 681 N N . LEU A 1 87 ? -6.847 3.215 -6.136 1.00 84.38 87 LEU A N 1
ATOM 682 C CA . LEU A 1 87 ? -5.891 3.695 -7.127 1.00 84.38 87 LEU A CA 1
ATOM 683 C C . LEU A 1 87 ? -5.739 5.210 -6.963 1.00 84.38 87 LEU A C 1
ATOM 685 O O . LEU A 1 87 ? -6.570 5.979 -7.448 1.00 84.38 87 LEU A O 1
ATOM 689 N N . SER A 1 88 ? -4.679 5.645 -6.290 1.00 76.62 88 SER A N 1
ATOM 690 C CA . SER A 1 88 ? -4.429 7.062 -6.008 1.00 76.62 88 SER A CA 1
ATOM 691 C C . SER A 1 88 ? -3.355 7.596 -6.947 1.00 76.62 88 SER A C 1
ATOM 693 O O . SER A 1 88 ? -2.168 7.402 -6.716 1.00 76.62 88 SER A O 1
ATOM 695 N N . ASN A 1 89 ? -3.759 8.248 -8.043 1.00 71.88 89 ASN A N 1
ATOM 696 C CA . ASN A 1 89 ? -2.849 8.745 -9.093 1.00 71.88 89 ASN A CA 1
ATOM 697 C C . ASN A 1 89 ? -1.949 7.664 -9.737 1.00 71.88 89 ASN A C 1
ATOM 699 O O . ASN A 1 89 ? -1.044 7.971 -10.510 1.00 71.88 89 ASN A O 1
ATOM 703 N N . THR A 1 90 ? -2.224 6.384 -9.488 1.00 75.62 90 THR A N 1
ATOM 704 C CA . THR A 1 90 ? -1.484 5.238 -10.032 1.00 75.62 90 THR A CA 1
ATOM 705 C C . THR A 1 90 ? -1.616 5.158 -11.550 1.00 75.62 90 THR A C 1
ATOM 707 O O . THR A 1 90 ? -0.638 4.945 -12.260 1.00 75.62 90 THR A O 1
ATOM 710 N N . LEU A 1 91 ? -2.825 5.401 -12.067 1.00 73.56 91 LEU A N 1
ATOM 711 C CA . LEU A 1 91 ? -3.109 5.362 -13.505 1.00 73.56 91 LEU A CA 1
ATOM 712 C C . LEU A 1 91 ? -2.532 6.569 -14.257 1.00 73.56 91 LEU A C 1
ATOM 714 O O . LEU A 1 91 ? -2.256 6.475 -15.450 1.00 73.56 91 LEU A O 1
ATOM 718 N N . SER A 1 92 ? -2.330 7.699 -13.572 1.00 66.44 92 SER A N 1
ATOM 719 C CA . SER A 1 92 ? -1.704 8.889 -14.153 1.00 66.44 92 SER A CA 1
ATOM 720 C C . SER A 1 92 ? -0.186 8.904 -13.979 1.00 66.44 92 SER A C 1
ATOM 722 O O . SER A 1 92 ? 0.488 9.656 -14.684 1.00 66.44 92 SER A O 1
ATOM 724 N N . ALA A 1 93 ? 0.384 8.069 -13.099 1.00 63.09 93 ALA A N 1
ATOM 725 C CA . ALA A 1 93 ? 1.824 7.999 -12.855 1.00 63.09 93 ALA A CA 1
ATOM 726 C C . ALA A 1 93 ? 2.662 7.873 -14.146 1.00 63.09 93 ALA A C 1
ATOM 728 O O . ALA A 1 93 ? 3.633 8.622 -14.266 1.00 63.09 93 ALA A O 1
ATOM 729 N N . PRO A 1 94 ? 2.290 7.064 -15.163 1.00 60.69 94 PRO A N 1
ATOM 730 C CA . PRO A 1 94 ? 3.021 7.020 -16.434 1.00 60.69 94 PRO A CA 1
ATOM 731 C C . PRO A 1 94 ? 3.054 8.364 -17.180 1.00 60.69 94 PRO A C 1
ATOM 733 O O . PRO A 1 94 ? 4.057 8.699 -17.808 1.00 60.69 94 PRO A O 1
ATOM 736 N N . ILE A 1 95 ? 1.984 9.161 -17.088 1.00 55.31 95 ILE A N 1
ATOM 737 C CA . ILE A 1 95 ? 1.907 10.499 -17.694 1.00 55.31 95 ILE A CA 1
ATOM 738 C C . ILE A 1 95 ? 2.840 11.459 -16.947 1.00 55.31 95 ILE A C 1
ATOM 740 O O . ILE A 1 95 ? 3.620 12.168 -17.577 1.00 55.31 95 ILE A O 1
ATOM 744 N N . HIS A 1 96 ? 2.837 11.425 -15.611 1.00 51.22 96 HIS A N 1
ATOM 745 C CA . HIS A 1 96 ? 3.748 12.233 -14.791 1.00 51.22 96 HIS A CA 1
ATOM 746 C C . HIS A 1 96 ? 5.223 11.841 -14.985 1.00 51.22 96 HIS A C 1
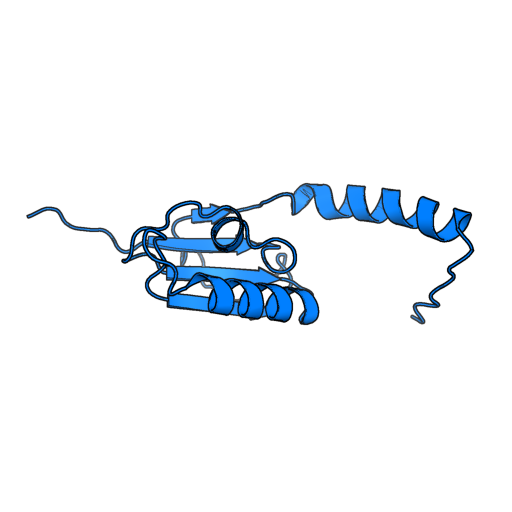ATOM 748 O O . HIS A 1 96 ? 6.098 12.705 -14.996 1.00 51.22 96 HIS A O 1
ATOM 754 N N . TRP A 1 97 ? 5.507 10.553 -15.194 1.00 50.22 97 TRP A N 1
ATOM 755 C CA . TRP A 1 97 ? 6.840 10.056 -15.538 1.00 50.22 97 TRP A CA 1
ATOM 756 C C . TRP A 1 97 ? 7.295 10.523 -16.922 1.00 50.22 97 TRP A C 1
ATOM 758 O O . TRP A 1 97 ? 8.436 10.960 -17.072 1.00 50.22 97 TRP A O 1
ATOM 768 N N . ASN A 1 98 ? 6.413 10.474 -17.924 1.00 51.44 98 ASN A N 1
ATOM 769 C CA . ASN A 1 98 ? 6.725 10.972 -19.263 1.00 51.44 98 ASN A CA 1
ATOM 770 C C . ASN A 1 98 ? 6.937 12.490 -19.277 1.00 51.44 98 ASN A C 1
ATOM 772 O O . ASN A 1 98 ? 7.873 12.949 -19.920 1.00 51.44 98 ASN A O 1
ATOM 776 N N . TRP A 1 99 ? 6.162 13.263 -18.512 1.00 43.91 99 TRP A N 1
ATOM 777 C CA . TRP A 1 99 ? 6.399 14.703 -18.362 1.00 43.91 99 TRP A CA 1
ATOM 778 C C . TRP A 1 99 ? 7.710 15.027 -17.633 1.00 43.91 99 TRP A C 1
ATOM 780 O O . TRP A 1 99 ? 8.370 16.005 -17.973 1.00 43.91 99 TRP A O 1
ATOM 790 N N . ASN A 1 100 ? 8.142 14.194 -16.680 1.00 45.31 100 ASN A N 1
ATOM 791 C CA . ASN A 1 100 ? 9.430 14.380 -16.007 1.00 45.31 100 ASN A CA 1
ATOM 792 C C . ASN A 1 100 ? 10.640 14.009 -16.877 1.00 45.31 100 ASN A C 1
ATOM 794 O O . ASN A 1 100 ? 11.707 14.589 -16.680 1.00 45.31 100 ASN A O 1
ATOM 798 N N . LYS A 1 101 ? 10.517 13.091 -17.847 1.00 43.97 101 LYS A N 1
ATOM 799 C CA . LYS A 1 101 ? 11.638 12.767 -18.751 1.00 43.97 101 LYS A CA 1
ATOM 800 C C . LYS A 1 101 ? 12.125 13.996 -19.521 1.00 43.97 101 LYS A C 1
ATOM 802 O O . LYS A 1 101 ? 13.332 14.213 -19.597 1.00 43.97 101 LYS A O 1
ATOM 807 N N . ASP A 1 102 ? 11.213 14.838 -19.996 1.00 40.34 102 ASP A N 1
ATOM 808 C CA . ASP A 1 102 ? 11.578 16.042 -20.750 1.00 40.34 102 ASP A CA 1
ATOM 809 C C . ASP A 1 102 ? 12.202 17.130 -19.854 1.00 40.34 102 ASP A C 1
ATOM 811 O O . ASP A 1 102 ? 13.108 17.850 -20.280 1.00 40.34 102 ASP A O 1
ATOM 815 N N . VAL A 1 103 ? 11.809 17.203 -18.576 1.00 43.12 103 VAL A N 1
ATOM 816 C CA . VAL A 1 103 ? 12.391 18.135 -17.590 1.00 43.12 103 VAL A CA 1
ATOM 817 C C . VAL A 1 103 ? 13.808 17.714 -17.167 1.00 43.12 103 VAL A C 1
ATOM 819 O O . VAL A 1 103 ? 14.688 18.564 -17.000 1.00 43.12 103 VAL A O 1
ATOM 822 N N . TYR A 1 104 ? 14.080 16.412 -17.042 1.00 37.28 104 TYR A N 1
ATOM 823 C CA . TYR A 1 104 ? 15.430 15.904 -16.754 1.00 37.28 104 TYR A CA 1
ATOM 824 C C . TYR A 1 104 ? 16.389 16.065 -17.943 1.00 37.28 104 TYR A C 1
ATOM 826 O O . TYR A 1 104 ? 17.559 16.398 -17.747 1.00 37.28 104 TYR A O 1
ATOM 834 N N . ILE A 1 105 ? 15.898 15.916 -19.179 1.0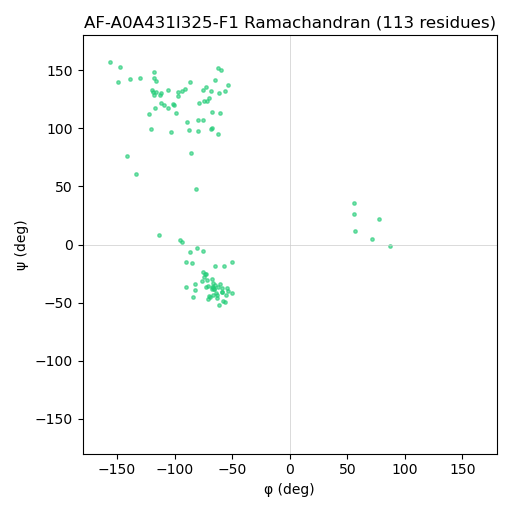0 39.75 105 ILE A N 1
ATOM 835 C CA . ILE A 1 105 ? 16.698 16.159 -20.390 1.00 39.75 105 ILE A CA 1
ATOM 836 C C . ILE A 1 105 ? 17.035 17.655 -20.533 1.00 39.75 105 ILE A C 1
ATOM 838 O O . ILE A 1 105 ? 18.167 17.994 -20.876 1.00 39.75 105 ILE A O 1
ATOM 842 N N . ALA A 1 106 ? 16.103 18.558 -20.204 1.00 40.22 106 ALA A N 1
ATOM 843 C CA . ALA A 1 106 ? 16.326 20.005 -20.279 1.00 40.22 106 ALA A CA 1
ATOM 844 C C . ALA A 1 106 ? 17.213 20.576 -19.149 1.00 40.22 106 ALA A C 1
ATOM 846 O O . ALA A 1 106 ? 17.832 21.622 -19.331 1.00 40.22 106 ALA A O 1
ATOM 847 N N . SER A 1 107 ? 17.302 19.905 -17.993 1.00 38.16 107 SER A N 1
ATOM 848 C CA . SER A 1 107 ? 18.094 20.353 -16.829 1.00 38.16 107 SER A CA 1
ATOM 849 C C . SER A 1 107 ? 19.524 19.793 -16.770 1.00 38.16 107 SER A C 1
ATOM 851 O O . SER A 1 107 ? 20.259 20.087 -15.828 1.00 38.16 107 SER A O 1
ATOM 853 N N . GLY A 1 108 ? 19.954 19.009 -17.767 1.00 35.88 108 GLY A N 1
ATOM 854 C CA . GLY A 1 108 ? 21.329 18.497 -17.867 1.00 35.88 108 GLY A CA 1
ATOM 855 C C . GLY A 1 108 ? 21.703 17.408 -16.850 1.00 35.88 108 GLY A C 1
ATOM 856 O O . GLY A 1 108 ? 22.848 16.960 -16.827 1.00 35.88 108 GLY A O 1
ATOM 857 N N . LEU A 1 109 ? 20.760 16.937 -16.032 1.00 39.62 109 LEU A N 1
ATOM 858 C CA . LEU A 1 109 ? 20.958 15.822 -15.105 1.00 39.62 109 LEU A CA 1
ATOM 859 C C . LEU A 1 109 ? 20.714 14.492 -15.833 1.00 39.62 109 LEU A C 1
ATOM 861 O O . LEU A 1 109 ? 19.668 13.861 -15.697 1.00 39.62 109 LEU A O 1
ATOM 865 N N . GLN A 1 110 ? 21.705 14.054 -16.615 1.00 41.19 110 GLN A N 1
ATOM 866 C CA . GLN A 1 110 ? 21.769 12.676 -17.107 1.00 41.19 110 GLN A CA 1
ATOM 867 C C . GLN A 1 110 ? 22.048 11.728 -15.933 1.00 41.19 110 GLN A C 1
ATOM 869 O O . GLN A 1 110 ? 23.195 11.546 -15.529 1.00 41.19 110 GLN A O 1
ATOM 874 N N . THR A 1 111 ? 21.019 11.076 -15.397 1.00 43.66 111 THR A N 1
ATOM 875 C CA . THR A 1 111 ? 21.214 9.815 -14.678 1.00 43.66 111 THR A CA 1
ATOM 876 C C . THR A 1 111 ? 21.119 8.678 -15.683 1.00 43.66 111 THR A C 1
ATOM 878 O O . THR A 1 111 ? 20.059 8.334 -16.198 1.00 43.66 111 THR A O 1
ATOM 881 N N . THR A 1 112 ? 22.278 8.117 -16.007 1.00 39.06 112 THR A N 1
ATOM 882 C CA . THR A 1 112 ? 22.430 6.949 -16.868 1.00 39.06 112 THR A CA 1
ATOM 883 C C . THR A 1 112 ? 21.735 5.752 -16.219 1.00 39.06 112 THR A C 1
ATOM 885 O O . THR A 1 112 ? 22.322 5.063 -15.388 1.00 39.06 112 THR A O 1
ATOM 888 N N . ILE A 1 113 ? 20.483 5.486 -16.587 1.00 41.66 113 ILE A N 1
ATOM 889 C CA . ILE A 1 113 ? 19.867 4.185 -16.324 1.00 41.66 113 ILE A CA 1
ATOM 890 C C . ILE A 1 113 ? 20.405 3.253 -17.410 1.00 41.66 113 ILE A C 1
ATOM 892 O O . ILE A 1 113 ? 19.971 3.306 -18.561 1.00 41.66 113 ILE A O 1
ATOM 896 N N . LYS A 1 114 ? 21.438 2.475 -17.067 1.00 35.28 114 LYS A N 1
ATOM 897 C CA . LYS A 1 114 ? 21.907 1.380 -17.921 1.00 35.28 114 LYS A CA 1
ATOM 898 C C . LYS A 1 114 ? 20.832 0.292 -17.941 1.00 35.28 114 LYS A C 1
ATOM 900 O O . LYS A 1 114 ? 20.301 -0.053 -16.887 1.00 35.28 114 LYS A O 1
ATOM 905 N N . SER A 1 115 ? 20.516 -0.152 -19.155 1.00 40.75 115 SER A N 1
ATOM 906 C CA . SER A 1 115 ? 19.688 -1.323 -19.457 1.00 40.75 115 SER A CA 1
ATOM 907 C C . SER A 1 115 ? 20.354 -2.612 -18.999 1.00 40.75 115 SER A C 1
ATOM 909 O O . SER A 1 115 ? 21.604 -2.622 -18.889 1.00 40.75 115 SER A O 1
#